Protein AF-A0A7J6SAA2-F1 (afdb_monomer_lite)

Secondary structure (DSSP, 8-state):
--PPPPTT--TT---HHHHHHHHHTT-TTTTTHHHHHHHHHHH-HHHHHHHHHHHHHHHIIIIISB-TTSPBP-TT----HHHHHHHHHHHHHHHHHHHHHHHHHHHHHHTT-------TT----------------------

Foldseek 3Di:
DDDDDDPDDDPPPPDPVNVVVCVVVVHDCSVVLCVLCVCCVVPNDVVSVVVLVVVVVVLCQVQVQADPVRHGDDPPDDHDVNSCVVCVVVVVVNVVSVVSVVVVVCCVVCVPPPPPPVPPPPDDDDDDDDDDDDDDDDDDPDD

Sequence (143 aa):
GRGRRARGEPYWTITENAVSDELEKGGRYAGDVDDWVGDCEDYGLDVCVDKWVDESAQAACAYSYKHVNGSRVHNNDYLPMAYYNGRIEVAKEQLAKAGIRLTWLLNNVTGSLTTTTPDPYGADRVGSSSRAALPDSLVVVDM

Radius of gyration: 24.7 Å; chains: 1; bounding box: 56×52×65 Å

InterPro domains:
  IPR003154 S1/P1 nuclease [PF02265] (17-109)
  IPR008947 Phospholipase C/P1 nuclease domain superfamily [G3DSA:1.10.575.10] (3-116)
  IPR008947 Phospholipase C/P1 nuclease domain superfamily [SSF48537] (34-108)

Organism: Perkinsus olseni (NCBI:txid32597)

Structure (mmCIF, N/CA/C/O backbone):
data_AF-A0A7J6SAA2-F1
#
_entry.id   AF-A0A7J6SAA2-F1
#
loop_
_atom_site.group_PDB
_atom_site.id
_atom_site.type_symbol
_atom_site.label_atom_id
_atom_site.label_alt_id
_atom_site.label_comp_id
_atom_site.label_asym_id
_atom_site.label_entity_id
_atom_site.label_seq_id
_atom_site.pdbx_PDB_ins_code
_atom_site.Cartn_x
_atom_site.Cartn_y
_atom_site.Cartn_z
_atom_site.occupancy
_atom_site.B_iso_or_equiv
_atom_site.auth_seq_id
_atom_site.auth_comp_id
_atom_site.auth_asym_id
_atom_site.auth_atom_id
_atom_site.pdbx_PDB_model_num
ATOM 1 N N . GLY A 1 1 ? -7.225 28.096 -10.813 1.00 34.66 1 GLY A N 1
ATOM 2 C CA . GLY A 1 1 ? -6.440 28.957 -11.724 1.00 34.66 1 GLY A CA 1
ATOM 3 C C . GLY A 1 1 ? -4.983 28.916 -11.309 1.00 34.66 1 GLY A C 1
ATOM 4 O O . GLY A 1 1 ? -4.719 28.980 -10.119 1.00 34.66 1 GLY A O 1
ATOM 5 N N . ARG A 1 2 ? -4.044 28.733 -12.246 1.00 46.19 2 ARG A N 1
ATOM 6 C CA . ARG A 1 2 ? -2.606 28.616 -11.935 1.00 46.19 2 ARG A CA 1
ATOM 7 C C . ARG A 1 2 ? -2.020 29.992 -11.601 1.00 46.19 2 ARG A C 1
ATOM 9 O O . ARG A 1 2 ? -1.919 30.838 -12.488 1.00 46.19 2 ARG A O 1
ATOM 16 N N . GLY A 1 3 ? -1.631 30.200 -10.345 1.00 46.25 3 GLY A N 1
ATOM 17 C CA . GLY A 1 3 ? -0.864 31.370 -9.918 1.00 46.25 3 GLY A CA 1
ATOM 18 C C . GLY A 1 3 ? 0.541 31.347 -10.522 1.00 46.25 3 GLY A C 1
ATOM 19 O O . GLY A 1 3 ? 1.239 30.335 -10.460 1.00 46.25 3 GLY A O 1
ATOM 20 N N . ARG A 1 4 ? 0.945 32.452 -11.154 1.00 55.09 4 ARG A N 1
ATOM 21 C CA . ARG A 1 4 ? 2.301 32.641 -11.683 1.00 55.09 4 ARG A CA 1
ATOM 22 C C . ARG A 1 4 ? 3.266 32.812 -10.505 1.00 55.09 4 ARG A C 1
ATOM 24 O O . ARG A 1 4 ? 3.126 33.771 -9.755 1.00 55.09 4 ARG A O 1
ATOM 31 N N . ARG A 1 5 ? 4.236 31.904 -10.351 1.00 56.81 5 ARG A N 1
ATOM 32 C CA . ARG A 1 5 ? 5.322 32.039 -9.364 1.00 56.81 5 ARG A CA 1
ATOM 33 C C . ARG A 1 5 ? 6.225 33.219 -9.735 1.00 56.81 5 ARG A C 1
ATOM 35 O O . ARG A 1 5 ? 6.602 33.364 -10.901 1.00 56.81 5 ARG A O 1
ATOM 42 N N . ALA A 1 6 ? 6.571 34.048 -8.753 1.00 58.09 6 ALA A N 1
ATOM 43 C CA . ALA A 1 6 ? 7.595 35.074 -8.904 1.00 58.09 6 ALA A CA 1
ATOM 44 C C . ALA A 1 6 ? 8.966 34.414 -9.150 1.00 58.09 6 ALA A C 1
ATOM 46 O O . ALA A 1 6 ? 9.275 33.361 -8.591 1.00 58.09 6 ALA A O 1
ATOM 47 N N . ARG A 1 7 ? 9.789 35.007 -10.025 1.00 49.97 7 ARG A N 1
ATOM 48 C CA . ARG A 1 7 ? 11.155 34.528 -10.287 1.00 49.97 7 ARG A CA 1
ATOM 49 C C . ARG A 1 7 ? 12.005 34.729 -9.030 1.00 49.97 7 ARG A C 1
ATOM 51 O O . ARG A 1 7 ? 12.267 35.873 -8.681 1.00 49.97 7 ARG A O 1
ATOM 58 N N . GLY A 1 8 ? 12.456 33.640 -8.409 1.00 63.03 8 GLY A N 1
ATOM 59 C CA . GLY A 1 8 ? 13.456 33.677 -7.335 1.00 63.03 8 GLY A CA 1
ATOM 60 C C . GLY A 1 8 ? 13.094 32.932 -6.053 1.00 63.03 8 GLY A C 1
ATOM 61 O O . GLY A 1 8 ? 13.960 32.809 -5.194 1.00 63.03 8 GLY A O 1
ATOM 62 N N . GLU A 1 9 ? 11.873 32.408 -5.907 1.00 56.25 9 GLU A N 1
ATOM 63 C CA . GLU A 1 9 ? 11.563 31.605 -4.720 1.00 56.25 9 GLU A CA 1
ATOM 64 C C . GLU A 1 9 ? 12.191 30.205 -4.804 1.00 56.25 9 GLU A C 1
ATOM 66 O O . GLU A 1 9 ? 12.079 29.544 -5.848 1.00 56.25 9 GLU A O 1
ATOM 71 N N . PRO A 1 10 ? 12.863 29.739 -3.734 1.00 58.84 10 PRO A N 1
ATOM 72 C CA . PRO A 1 10 ? 13.404 28.393 -3.699 1.00 58.84 10 PRO A CA 1
ATOM 73 C C . PRO A 1 10 ? 12.286 27.357 -3.819 1.00 58.84 10 PRO A C 1
ATOM 75 O O . PRO A 1 10 ? 11.234 27.501 -3.209 1.00 58.84 10 PRO A O 1
ATOM 78 N N . TYR A 1 11 ? 12.509 26.266 -4.553 1.00 61.12 11 TYR A N 1
ATOM 79 C CA . TYR A 1 11 ? 11.479 25.233 -4.759 1.00 61.12 11 TYR A CA 1
ATOM 80 C C . TYR A 1 11 ? 11.081 24.470 -3.476 1.00 61.12 11 TYR A C 1
ATOM 82 O O . TYR A 1 11 ? 10.202 23.613 -3.531 1.00 61.12 11 TYR A O 1
ATOM 90 N N . TRP A 1 12 ? 11.735 24.762 -2.347 1.00 60.28 12 TRP A N 1
ATOM 91 C CA . TRP A 1 12 ? 11.569 24.125 -1.040 1.00 60.28 12 TRP A CA 1
ATOM 92 C C . TRP A 1 12 ? 10.856 25.001 0.003 1.00 60.28 12 TRP A C 1
ATOM 94 O O . TRP A 1 12 ? 10.824 24.633 1.176 1.00 60.28 12 TRP A O 1
ATOM 104 N N . THR A 1 13 ? 10.291 26.154 -0.368 1.00 55.44 13 THR A N 1
ATOM 105 C CA . THR A 1 13 ? 9.473 26.950 0.559 1.00 55.44 13 THR A CA 1
ATOM 106 C C . THR A 1 13 ? 8.099 26.306 0.744 1.00 55.44 13 THR A C 1
ATOM 108 O O . THR A 1 13 ? 7.121 26.638 0.080 1.00 55.44 13 THR A O 1
ATOM 111 N N . ILE A 1 14 ? 8.030 25.351 1.669 1.00 67.06 14 ILE A N 1
ATOM 112 C CA . ILE A 1 14 ? 6.768 24.907 2.254 1.00 67.06 14 ILE A CA 1
ATOM 113 C C . ILE A 1 14 ? 6.317 26.020 3.209 1.00 67.06 14 ILE A C 1
ATOM 115 O O . ILE A 1 14 ? 6.989 26.295 4.201 1.00 67.06 14 ILE A O 1
ATOM 119 N N . THR A 1 15 ? 5.226 26.713 2.882 1.00 76.19 15 THR A N 1
ATOM 120 C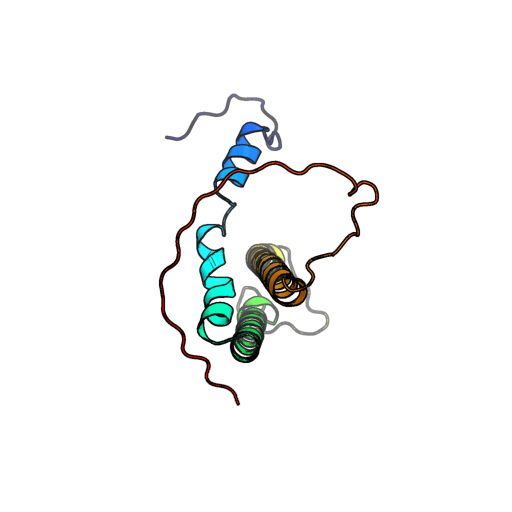 CA . THR A 1 15 ? 4.655 27.737 3.767 1.00 76.19 15 THR A CA 1
ATOM 121 C C . THR A 1 15 ? 3.792 27.080 4.838 1.00 76.19 15 THR A C 1
ATOM 123 O O . THR A 1 15 ? 3.181 26.043 4.588 1.00 76.19 15 THR A O 1
ATOM 126 N N . GLU A 1 16 ? 3.703 27.696 6.017 1.00 77.00 16 GLU A N 1
ATOM 127 C CA . GLU A 1 16 ? 2.808 27.247 7.095 1.00 77.00 16 GLU A CA 1
ATOM 128 C C . GLU A 1 16 ? 1.375 27.067 6.585 1.00 77.00 16 GLU A C 1
ATOM 130 O O . GLU A 1 16 ? 0.777 26.018 6.790 1.00 77.00 16 GLU A O 1
ATOM 135 N N . ASN A 1 17 ? 0.881 28.029 5.801 1.00 75.94 17 ASN A N 1
ATOM 136 C CA . ASN A 1 17 ? -0.442 27.949 5.188 1.00 75.94 17 ASN A CA 1
ATOM 137 C C . ASN A 1 17 ? -0.579 26.750 4.245 1.00 75.94 17 ASN A C 1
ATOM 139 O O . ASN A 1 17 ? -1.635 26.144 4.221 1.00 75.94 17 ASN A O 1
ATOM 143 N N . ALA A 1 18 ? 0.459 26.384 3.482 1.00 71.62 18 ALA A N 1
ATOM 144 C CA . ALA A 1 18 ? 0.403 25.213 2.605 1.00 71.62 18 ALA A CA 1
ATOM 145 C C . ALA A 1 18 ? 0.364 23.898 3.399 1.00 71.62 18 ALA A C 1
ATOM 147 O O . ALA A 1 18 ? -0.334 22.975 2.994 1.00 71.62 18 ALA A O 1
ATOM 148 N N . VAL A 1 19 ? 1.072 23.825 4.531 1.00 71.31 19 VAL A N 1
ATOM 149 C CA . VAL A 1 19 ? 0.987 22.676 5.448 1.00 71.31 19 VAL A CA 1
ATOM 150 C C . VAL A 1 19 ? -0.387 22.625 6.099 1.00 71.31 19 VAL A C 1
ATOM 152 O O . VAL A 1 19 ? -1.009 21.570 6.098 1.00 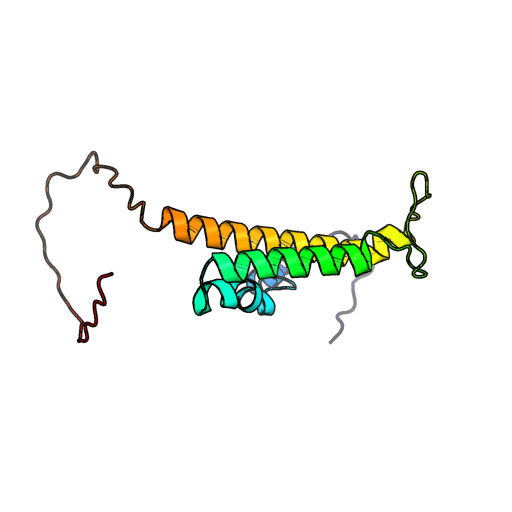71.31 19 VAL A O 1
ATOM 155 N N . SER A 1 20 ? -0.882 23.754 6.608 1.00 74.25 20 SER A N 1
ATOM 156 C CA . SER A 1 20 ? -2.197 23.842 7.246 1.00 74.25 20 SER A CA 1
ATOM 157 C C . SER A 1 20 ? -3.306 23.446 6.270 1.00 74.25 20 SER A C 1
ATOM 159 O O . SER A 1 20 ? -4.122 22.595 6.595 1.00 74.25 20 SER A O 1
ATOM 161 N N . ASP A 1 21 ? -3.265 23.943 5.032 1.00 78.25 21 ASP A N 1
ATOM 162 C CA . ASP A 1 21 ? -4.213 23.589 3.971 1.00 78.25 21 ASP A CA 1
ATOM 163 C C . ASP A 1 21 ? -4.187 22.102 3.587 1.00 78.25 21 ASP A C 1
ATOM 165 O O . ASP A 1 21 ? -5.196 21.586 3.100 1.00 78.25 21 ASP A O 1
ATOM 169 N N . GLU A 1 22 ? -3.035 21.432 3.688 1.00 67.75 22 GLU A N 1
ATOM 170 C CA . GLU A 1 22 ? -2.919 19.992 3.428 1.00 67.75 22 GLU A CA 1
ATOM 171 C C . GLU A 1 22 ? -3.384 19.164 4.627 1.00 67.75 22 GLU A C 1
ATOM 173 O O . GLU A 1 22 ? -4.073 18.160 4.436 1.00 67.75 22 GLU A O 1
ATOM 178 N N . LEU A 1 23 ? -3.058 19.601 5.846 1.00 71.25 23 LEU A N 1
ATOM 179 C CA . LEU A 1 23 ? -3.507 18.974 7.087 1.00 71.25 23 LEU A CA 1
ATOM 180 C C . LEU A 1 23 ? -5.026 19.085 7.257 1.00 71.25 23 LEU A C 1
ATOM 182 O O . LEU A 1 23 ? -5.664 18.095 7.600 1.00 71.25 23 LEU A O 1
ATOM 186 N N . GLU A 1 24 ? -5.620 20.241 6.951 1.00 73.44 24 GLU A N 1
ATOM 187 C CA . GLU A 1 24 ? -7.075 20.458 6.986 1.00 73.44 24 GLU A CA 1
ATOM 188 C C . GLU A 1 24 ? -7.820 19.577 5.982 1.00 73.44 24 GLU A C 1
ATOM 190 O O . GLU A 1 24 ? -8.940 19.143 6.237 1.00 73.44 24 GLU A O 1
ATOM 195 N N . LYS A 1 25 ? -7.187 19.270 4.846 1.00 72.38 25 LYS A N 1
ATOM 196 C CA . LYS A 1 25 ? -7.729 18.330 3.857 1.00 72.38 25 LYS A CA 1
ATOM 197 C C . LYS A 1 25 ? -7.477 16.867 4.231 1.00 72.38 25 LYS A C 1
ATOM 199 O O . LYS A 1 25 ? -7.949 16.001 3.510 1.00 72.38 25 LYS A O 1
ATOM 204 N N . GLY A 1 26 ? -6.729 16.591 5.305 1.00 69.81 26 GLY A N 1
ATOM 205 C CA . GLY A 1 26 ? -6.348 15.246 5.751 1.00 69.81 26 GLY A CA 1
ATOM 206 C C . GLY A 1 26 ? -5.301 14.553 4.865 1.00 69.81 26 GLY A C 1
ATOM 207 O O . GLY A 1 26 ? -5.057 13.355 5.000 1.00 69.81 26 GLY A O 1
ATOM 208 N N . GLY A 1 27 ? -4.665 15.286 3.948 1.00 78.56 27 GLY A N 1
ATOM 209 C CA . GLY A 1 27 ? -3.720 14.736 2.977 1.00 78.56 27 GLY A CA 1
ATOM 210 C C . GLY A 1 27 ? -4.371 13.939 1.836 1.00 78.56 27 GLY A C 1
ATOM 211 O O . GLY A 1 27 ? -5.578 13.968 1.618 1.00 78.56 27 GLY A O 1
ATOM 212 N N . ARG A 1 28 ? -3.543 13.231 1.052 1.00 84.56 28 ARG A N 1
ATOM 213 C CA . ARG A 1 28 ? -3.976 12.522 -0.171 1.00 84.56 28 ARG A CA 1
ATOM 214 C C . ARG A 1 28 ? -5.040 11.446 0.078 1.00 84.56 28 ARG A C 1
ATOM 216 O O . ARG A 1 28 ? -5.849 11.219 -0.811 1.00 84.56 28 ARG A O 1
ATOM 223 N N . TYR A 1 29 ? -4.996 10.792 1.234 1.00 89.06 29 TYR A N 1
ATOM 224 C CA . TYR A 1 29 ? -5.805 9.607 1.533 1.00 89.06 29 TYR A CA 1
ATOM 225 C C . TYR A 1 29 ? -6.986 9.897 2.457 1.00 89.06 29 TYR A C 1
ATOM 227 O O . TYR A 1 29 ? -7.620 8.968 2.937 1.00 89.06 29 TYR A O 1
ATOM 235 N N . ALA A 1 30 ? -7.285 11.169 2.736 1.00 86.44 30 ALA A N 1
ATOM 236 C CA . ALA A 1 30 ? -8.324 11.543 3.693 1.00 86.44 30 ALA A CA 1
ATOM 237 C C . ALA A 1 30 ? -9.694 10.925 3.383 1.00 86.44 30 ALA A C 1
ATOM 239 O O . ALA A 1 30 ? -10.414 10.555 4.299 1.00 86.44 30 ALA A O 1
ATOM 240 N N . GLY A 1 31 ? -10.033 10.797 2.096 1.00 89.69 31 GLY A N 1
ATOM 241 C CA . GLY A 1 31 ? -11.288 10.188 1.651 1.00 89.69 31 GLY A CA 1
ATOM 242 C C . GLY A 1 31 ? -11.302 8.658 1.665 1.00 89.69 31 GLY A C 1
ATOM 243 O O . GLY A 1 31 ? -12.365 8.088 1.472 1.00 89.69 31 GLY A O 1
ATOM 244 N N . ASP A 1 32 ? -10.155 8.011 1.886 1.00 92.25 32 ASP A N 1
ATOM 245 C CA . ASP A 1 32 ? -10.020 6.549 1.858 1.00 92.25 32 ASP A CA 1
ATOM 246 C C . ASP A 1 32 ? -9.930 5.944 3.273 1.00 92.25 32 ASP A C 1
ATOM 248 O O . ASP A 1 32 ? -9.945 4.725 3.425 1.00 92.25 32 ASP A O 1
ATOM 252 N N . VAL A 1 33 ? -9.787 6.779 4.314 1.00 90.12 33 VAL A N 1
ATOM 253 C CA . VAL A 1 33 ? -9.537 6.333 5.698 1.00 90.12 33 VAL A CA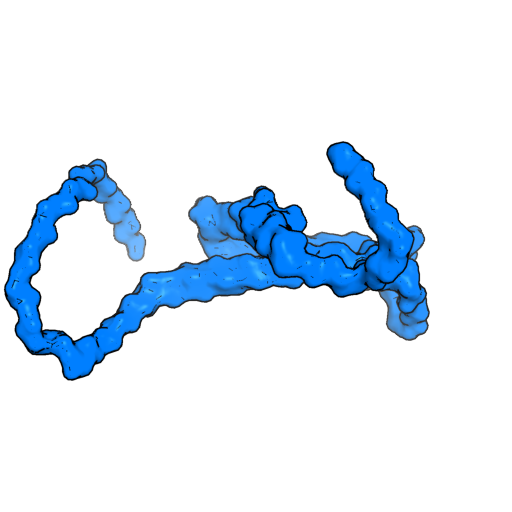 1
ATOM 254 C C . VAL A 1 33 ? -10.657 5.433 6.209 1.00 90.12 33 VAL A C 1
ATOM 256 O O . VAL A 1 33 ? -10.357 4.371 6.754 1.00 90.12 33 VAL A O 1
ATOM 259 N N . ASP A 1 34 ? -11.913 5.832 6.004 1.00 91.69 34 ASP A N 1
ATOM 260 C CA . ASP A 1 34 ? -13.079 5.077 6.473 1.00 91.69 34 ASP A CA 1
ATOM 261 C C . ASP A 1 34 ? -13.138 3.699 5.791 1.00 91.69 34 ASP A C 1
ATOM 263 O O . ASP A 1 34 ? -13.273 2.677 6.458 1.00 91.69 34 ASP A O 1
ATOM 267 N N . ASP A 1 35 ? -12.880 3.633 4.481 1.00 92.56 35 ASP A N 1
ATOM 268 C CA . ASP A 1 35 ? -12.840 2.372 3.728 1.00 92.56 35 ASP A CA 1
ATOM 269 C C . ASP A 1 35 ? -11.710 1.432 4.193 1.00 92.56 35 ASP A C 1
ATOM 271 O O . ASP A 1 35 ? -11.815 0.209 4.080 1.00 92.56 35 ASP A O 1
ATOM 275 N N . TRP A 1 36 ? -10.601 1.966 4.718 1.00 93.50 36 TRP A N 1
ATOM 276 C CA . TRP A 1 36 ? -9.469 1.145 5.171 1.00 93.50 36 TRP A CA 1
ATOM 277 C C . TRP A 1 36 ? -9.742 0.367 6.459 1.00 93.50 36 TRP A C 1
ATOM 279 O O . TRP A 1 36 ? -8.996 -0.583 6.746 1.00 93.50 36 TRP A O 1
ATOM 289 N N . VAL A 1 37 ? -10.759 0.779 7.220 1.00 92.88 37 VAL A N 1
ATOM 290 C CA . VAL A 1 37 ? -11.162 0.178 8.499 1.00 92.88 37 VAL A CA 1
ATOM 291 C C . VAL A 1 37 ? -12.625 -0.268 8.533 1.00 92.88 37 VAL A C 1
ATOM 293 O O . VAL A 1 37 ? -12.970 -1.024 9.434 1.00 92.88 37 VAL A O 1
ATOM 296 N N . GLY A 1 38 ? -13.454 0.109 7.553 1.00 90.75 38 GLY A N 1
ATOM 297 C CA . GLY A 1 38 ? -14.893 -0.178 7.531 1.00 90.75 38 GLY A CA 1
ATOM 298 C C . GLY A 1 38 ? -15.230 -1.661 7.687 1.00 90.75 38 GLY A C 1
ATOM 299 O O . GLY A 1 38 ? -16.071 -2.020 8.501 1.00 90.75 38 GLY A O 1
ATOM 300 N N . ASP A 1 39 ? -14.485 -2.557 7.031 1.00 87.25 39 ASP A N 1
ATOM 301 C CA . ASP A 1 39 ? -14.677 -4.003 7.211 1.00 87.25 39 ASP A CA 1
ATOM 302 C C . ASP A 1 39 ? -14.450 -4.469 8.660 1.00 87.25 39 ASP A C 1
ATOM 304 O O . ASP A 1 39 ? -15.074 -5.435 9.093 1.00 87.25 39 ASP A O 1
ATOM 308 N N . CYS A 1 40 ? -13.568 -3.810 9.421 1.00 88.50 40 CYS A N 1
ATOM 309 C CA . CYS A 1 40 ? -13.383 -4.137 10.835 1.00 88.50 40 CYS A CA 1
ATOM 310 C C . CYS A 1 40 ? -14.593 -3.729 11.682 1.00 88.50 40 CYS A C 1
ATOM 312 O O . CYS A 1 40 ? -14.870 -4.368 12.695 1.00 88.50 40 CYS A O 1
ATOM 314 N N . GLU A 1 41 ? -15.288 -2.664 11.285 1.00 87.06 41 GLU A N 1
ATOM 315 C CA . GLU A 1 41 ? -16.484 -2.158 11.961 1.00 87.06 41 GLU A CA 1
ATOM 316 C C . GLU A 1 41 ? -17.713 -3.006 11.613 1.00 87.06 41 GLU A C 1
ATOM 318 O O . GLU A 1 41 ? -18.519 -3.307 12.493 1.00 87.06 41 GLU A O 1
ATOM 323 N N . ASP A 1 42 ? -17.803 -3.461 10.362 1.00 90.94 42 ASP A N 1
ATOM 324 C CA . ASP A 1 42 ? -18.929 -4.246 9.853 1.00 90.94 42 ASP A CA 1
ATOM 325 C C . ASP A 1 42 ? -18.836 -5.743 10.196 1.00 90.94 42 ASP A C 1
ATOM 327 O O . ASP A 1 42 ? -19.854 -6.382 10.477 1.00 90.94 42 ASP A O 1
ATOM 331 N N . TYR A 1 43 ? -17.629 -6.322 10.158 1.00 89.75 43 TYR A N 1
ATOM 332 C CA . TYR A 1 43 ? -17.430 -7.778 10.214 1.00 89.75 43 TYR A CA 1
ATOM 333 C C . TYR A 1 43 ? -16.520 -8.253 11.351 1.00 89.75 43 TYR A C 1
ATOM 335 O O . TYR A 1 43 ? -16.425 -9.458 11.577 1.00 89.75 43 TYR A O 1
ATOM 343 N N . GLY A 1 44 ? -15.885 -7.339 12.087 1.00 87.06 44 GLY A N 1
ATOM 344 C CA . GLY A 1 44 ? -14.981 -7.670 13.185 1.00 87.06 44 GLY A CA 1
ATOM 345 C C . GLY A 1 44 ? -13.510 -7.824 12.779 1.00 87.06 44 GLY A C 1
ATOM 346 O O . GLY A 1 44 ? -13.123 -7.751 11.610 1.00 87.06 44 GLY A O 1
ATOM 347 N N . LEU A 1 45 ? -12.658 -7.991 13.797 1.00 89.25 45 LEU A N 1
ATOM 348 C CA . LEU A 1 45 ? -11.199 -7.923 13.662 1.00 89.25 45 LEU A CA 1
ATOM 349 C C . LEU A 1 45 ? -10.602 -9.091 12.863 1.00 89.25 45 LEU A C 1
ATOM 351 O O . LEU A 1 45 ? -9.640 -8.895 12.127 1.00 89.25 45 LEU A O 1
ATOM 355 N N . ASP A 1 46 ? -11.132 -10.299 13.026 1.00 88.56 46 ASP A N 1
ATOM 356 C CA . ASP A 1 46 ? -10.648 -11.502 12.345 1.00 88.56 46 ASP A CA 1
ATOM 357 C C . ASP A 1 46 ? -10.799 -11.377 10.826 1.00 88.56 46 ASP A C 1
ATOM 359 O O . ASP A 1 46 ? -9.819 -11.524 10.094 1.00 88.56 46 ASP A O 1
ATOM 363 N N . VAL A 1 47 ? -11.989 -10.985 10.364 1.00 89.25 47 VAL A N 1
ATOM 364 C CA . VAL A 1 47 ? -12.274 -10.787 8.937 1.00 89.25 47 VAL A CA 1
ATOM 365 C C . VAL A 1 47 ? -11.410 -9.672 8.351 1.00 89.25 47 VAL A C 1
ATOM 367 O O . VAL A 1 47 ? -10.869 -9.802 7.249 1.00 89.25 47 VAL A O 1
ATOM 370 N N . CYS A 1 48 ? -11.244 -8.566 9.078 1.00 90.69 48 CYS A N 1
ATOM 371 C CA . CYS A 1 48 ? -10.522 -7.432 8.525 1.00 90.69 48 CYS A CA 1
ATOM 372 C C . CYS A 1 48 ? -8.998 -7.626 8.498 1.00 90.69 48 CYS A C 1
ATOM 374 O O . CYS A 1 48 ? -8.349 -7.167 7.556 1.00 90.69 48 CYS A O 1
ATOM 376 N N . VAL A 1 49 ? -8.412 -8.355 9.457 1.00 92.50 49 VAL A N 1
ATOM 377 C CA . VAL A 1 49 ? -6.981 -8.704 9.422 1.00 92.50 49 VAL A CA 1
ATOM 378 C C . VAL A 1 49 ? -6.671 -9.606 8.230 1.00 92.50 49 VAL A C 1
ATOM 380 O O . VAL A 1 49 ? -5.682 -9.354 7.537 1.00 92.50 49 VAL A O 1
ATOM 383 N N . ASP A 1 50 ? -7.525 -10.591 7.941 1.00 94.06 50 ASP A N 1
ATOM 384 C CA . ASP A 1 50 ? -7.372 -11.444 6.757 1.00 94.06 50 ASP A CA 1
ATOM 385 C C . ASP A 1 50 ? -7.373 -10.600 5.472 1.00 94.06 50 ASP A C 1
ATOM 387 O O . ASP A 1 50 ? -6.473 -10.723 4.635 1.00 94.06 50 ASP A O 1
ATOM 391 N N . LYS A 1 51 ? -8.290 -9.629 5.365 1.00 93.44 51 LYS A N 1
ATOM 392 C CA . LYS A 1 51 ? -8.315 -8.681 4.240 1.00 93.44 51 LYS A CA 1
ATOM 393 C C . LYS A 1 51 ? -7.050 -7.824 4.156 1.00 93.44 51 LYS A C 1
ATOM 395 O O . LYS A 1 51 ? -6.510 -7.628 3.067 1.00 93.44 51 LYS A O 1
ATOM 400 N N . TRP A 1 52 ? -6.536 -7.315 5.276 1.00 94.50 52 TRP A N 1
ATOM 401 C CA . TRP A 1 52 ? -5.304 -6.517 5.278 1.00 94.50 52 TRP A CA 1
ATOM 402 C C . TRP A 1 52 ? -4.091 -7.319 4.800 1.00 94.50 52 TRP A C 1
ATOM 404 O O . TRP A 1 52 ? -3.225 -6.776 4.100 1.00 94.50 52 TRP A O 1
ATOM 414 N N . VAL A 1 53 ? -4.024 -8.600 5.172 1.00 95.44 53 VAL A N 1
ATOM 415 C CA . VAL A 1 53 ? -2.986 -9.528 4.711 1.00 95.44 53 VAL A CA 1
ATOM 416 C C . VAL A 1 53 ? -3.116 -9.758 3.209 1.00 95.44 53 VAL A C 1
ATOM 418 O O . VAL A 1 53 ? -2.119 -9.619 2.494 1.00 95.44 53 VAL A O 1
ATOM 421 N N . ASP A 1 54 ? -4.325 -10.022 2.717 1.00 96.31 54 ASP A N 1
ATOM 422 C CA . ASP A 1 54 ? -4.586 -10.234 1.293 1.00 96.31 54 ASP A CA 1
ATOM 423 C C . ASP A 1 54 ? -4.222 -9.006 0.450 1.00 96.31 54 ASP A C 1
ATOM 425 O O . ASP A 1 54 ? -3.522 -9.125 -0.559 1.00 96.31 54 ASP A O 1
ATOM 429 N N . GLU A 1 55 ? -4.614 -7.808 0.882 1.00 95.75 55 GLU A N 1
ATOM 430 C CA . GLU A 1 55 ? -4.240 -6.554 0.221 1.00 95.75 55 GLU A CA 1
ATOM 431 C C . GLU A 1 55 ? -2.718 -6.358 0.171 1.00 95.75 55 GLU A C 1
ATOM 433 O O . GLU A 1 55 ? -2.159 -5.977 -0.864 1.00 95.75 55 GLU A O 1
ATOM 438 N N . SER A 1 56 ? -2.027 -6.648 1.277 1.00 95.56 56 SER A N 1
ATOM 439 C CA . SER A 1 56 ? -0.569 -6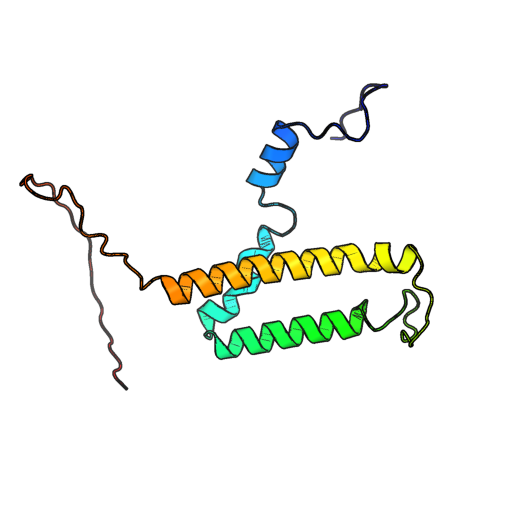.525 1.373 1.00 95.56 56 SER A CA 1
ATOM 440 C C . SER A 1 56 ? 0.140 -7.531 0.462 1.00 95.56 56 SER A C 1
ATOM 442 O O . SER A 1 56 ? 1.105 -7.186 -0.230 1.00 95.56 56 SER A O 1
ATOM 444 N N . ALA A 1 57 ? -0.356 -8.770 0.409 1.00 97.06 57 ALA A N 1
ATOM 445 C CA . ALA A 1 57 ? 0.159 -9.816 -0.467 1.00 97.06 57 ALA A CA 1
ATOM 446 C C . ALA A 1 57 ? -0.041 -9.454 -1.946 1.00 97.06 57 ALA A C 1
ATOM 448 O O . ALA A 1 57 ? 0.893 -9.563 -2.748 1.00 97.06 57 ALA A O 1
ATOM 449 N N . GLN A 1 58 ? -1.221 -8.944 -2.308 1.00 97.12 58 GLN A N 1
ATOM 450 C CA . GLN A 1 58 ? -1.509 -8.467 -3.661 1.00 97.12 58 GLN A CA 1
ATOM 451 C C . GLN A 1 58 ? -0.582 -7.314 -4.061 1.00 97.12 58 GLN A C 1
ATOM 453 O O . GLN A 1 58 ? 0.000 -7.345 -5.151 1.00 97.12 58 GLN A O 1
ATOM 458 N N . ALA A 1 59 ? -0.365 -6.339 -3.172 1.00 95.81 59 ALA A N 1
ATOM 459 C CA . ALA A 1 59 ? 0.572 -5.244 -3.410 1.00 95.81 59 ALA A CA 1
ATOM 460 C C . ALA A 1 59 ? 2.008 -5.758 -3.618 1.00 95.81 59 ALA A C 1
ATOM 462 O O . ALA A 1 59 ? 2.694 -5.332 -4.552 1.00 95.81 59 ALA A O 1
ATOM 463 N N . ALA A 1 60 ? 2.456 -6.729 -2.819 1.00 95.12 60 ALA A N 1
ATOM 464 C CA . ALA A 1 60 ? 3.772 -7.339 -2.986 1.00 95.12 60 ALA A CA 1
ATOM 465 C C . ALA A 1 60 ? 3.919 -8.043 -4.349 1.00 95.12 60 ALA A C 1
ATOM 467 O O . ALA A 1 60 ? 4.915 -7.850 -5.054 1.00 95.12 60 ALA A O 1
ATOM 468 N N . CYS A 1 61 ? 2.909 -8.809 -4.766 1.00 95.38 61 CYS A N 1
ATOM 469 C CA . CYS A 1 61 ? 2.884 -9.478 -6.068 1.00 95.38 61 CYS A CA 1
ATOM 470 C C . CYS A 1 61 ? 2.841 -8.503 -7.253 1.00 95.38 61 CYS A C 1
ATOM 472 O O . CYS A 1 61 ? 3.417 -8.791 -8.310 1.00 95.38 61 CYS A O 1
ATOM 474 N N . ALA A 1 62 ? 2.158 -7.370 -7.099 1.00 94.94 62 ALA A N 1
ATOM 475 C CA . ALA A 1 62 ? 2.049 -6.352 -8.134 1.00 94.94 62 ALA A CA 1
ATOM 476 C C . ALA A 1 62 ? 3.336 -5.524 -8.274 1.00 94.94 62 ALA A C 1
ATOM 478 O O . ALA A 1 62 ? 3.774 -5.269 -9.398 1.00 94.94 62 ALA A O 1
ATOM 479 N N . TYR A 1 63 ? 3.961 -5.147 -7.155 1.00 95.56 63 TYR A N 1
ATOM 480 C CA . TYR A 1 63 ? 4.978 -4.093 -7.142 1.00 95.56 63 TYR A CA 1
ATOM 481 C C . TYR A 1 63 ? 6.356 -4.536 -6.648 1.00 95.56 63 TYR A C 1
ATOM 483 O O . TYR A 1 63 ? 7.357 -4.079 -7.204 1.00 95.56 63 TYR A O 1
ATOM 491 N N . SER A 1 64 ? 6.423 -5.409 -5.640 1.00 94.62 64 SER A N 1
ATOM 492 C CA . SER A 1 64 ? 7.674 -5.754 -4.944 1.00 94.62 64 SER A CA 1
ATOM 493 C C . SER A 1 64 ? 8.454 -6.874 -5.627 1.00 94.62 64 SER A C 1
ATOM 495 O O . SER A 1 64 ? 9.679 -6.846 -5.674 1.00 94.62 64 SER A O 1
ATOM 497 N N . TYR A 1 65 ? 7.761 -7.870 -6.180 1.00 95.38 65 TYR A N 1
ATOM 498 C CA . TYR A 1 65 ? 8.411 -9.022 -6.821 1.00 95.38 65 TYR A CA 1
ATOM 499 C C . TYR A 1 65 ? 8.616 -8.856 -8.328 1.00 95.38 65 TYR A C 1
ATOM 501 O O . TYR A 1 65 ? 8.995 -9.815 -9.006 1.00 95.38 65 TYR A O 1
ATOM 509 N N . LYS A 1 66 ? 8.362 -7.657 -8.864 1.00 95.88 66 LYS A N 1
ATOM 510 C CA . LYS A 1 66 ? 8.428 -7.369 -10.298 1.00 95.88 66 LYS A CA 1
ATOM 511 C C . LYS A 1 66 ? 9.160 -6.065 -10.587 1.00 95.88 66 LYS A C 1
ATOM 513 O O . LYS A 1 66 ? 8.865 -5.019 -10.007 1.00 95.88 66 LYS A O 1
ATOM 518 N N . HIS A 1 67 ? 10.045 -6.113 -11.573 1.00 95.12 67 HIS A N 1
ATOM 519 C CA . HIS A 1 67 ? 10.624 -4.950 -12.233 1.00 95.12 67 HIS A CA 1
ATOM 520 C C . HIS A 1 67 ? 9.544 -4.087 -12.897 1.00 95.12 67 HIS A C 1
ATOM 522 O O . HIS A 1 67 ? 8.398 -4.502 -13.074 1.00 95.12 67 HIS A O 1
ATOM 528 N N . VAL A 1 68 ? 9.902 -2.863 -13.296 1.00 92.56 68 VAL A N 1
ATOM 529 C CA . VAL A 1 68 ? 8.970 -1.920 -13.953 1.00 92.56 68 VAL A CA 1
ATOM 530 C C . VAL A 1 68 ? 8.394 -2.496 -15.253 1.00 92.56 68 VAL A C 1
ATOM 532 O O . VAL A 1 68 ? 7.237 -2.252 -15.571 1.00 92.56 68 VAL A O 1
ATOM 535 N N . ASN A 1 69 ? 9.175 -3.308 -15.966 1.00 91.62 69 ASN A N 1
ATOM 536 C CA . ASN A 1 69 ? 8.770 -4.004 -17.191 1.00 91.62 69 ASN A CA 1
ATOM 537 C C . ASN A 1 69 ? 7.946 -5.289 -16.937 1.00 91.62 69 ASN A C 1
ATOM 539 O O . ASN A 1 69 ? 7.623 -5.997 -17.886 1.00 91.62 69 ASN A O 1
ATOM 543 N N . GLY A 1 70 ? 7.648 -5.622 -15.677 1.00 93.12 70 GLY A N 1
ATOM 544 C CA . GLY A 1 70 ? 6.881 -6.805 -15.291 1.00 93.12 70 GLY A CA 1
ATOM 545 C C . GLY A 1 70 ? 7.689 -8.097 -15.132 1.00 93.12 70 GLY A C 1
ATOM 546 O O . GLY A 1 70 ? 7.115 -9.089 -14.677 1.00 93.12 70 GLY A O 1
ATOM 547 N N . SER A 1 71 ? 8.992 -8.119 -15.445 1.00 94.69 71 SER A N 1
ATOM 548 C CA . SER A 1 71 ? 9.828 -9.298 -15.184 1.00 94.69 71 SER A CA 1
ATOM 549 C C . SER A 1 71 ? 10.028 -9.500 -13.684 1.00 94.69 71 SER A C 1
ATOM 551 O O . SER A 1 71 ? 10.010 -8.546 -12.908 1.00 94.69 71 SER A O 1
ATOM 553 N N . ARG A 1 72 ? 10.213 -10.747 -13.247 1.00 96.31 72 ARG A N 1
ATOM 554 C CA . ARG A 1 72 ? 10.393 -11.058 -11.825 1.00 96.31 72 ARG A CA 1
ATOM 555 C C . ARG A 1 72 ? 11.729 -10.513 -11.314 1.00 96.31 72 ARG A C 1
ATOM 557 O O . ARG A 1 72 ? 12.717 -10.553 -12.040 1.00 96.31 72 ARG A O 1
ATOM 564 N N . VAL A 1 73 ? 11.738 -10.012 -10.081 1.00 96.19 73 VAL A N 1
ATOM 565 C CA . VAL A 1 73 ? 12.970 -9.635 -9.374 1.00 96.19 73 VAL A CA 1
ATOM 566 C C . VAL A 1 73 ? 13.637 -10.893 -8.817 1.00 96.19 73 VAL A C 1
ATOM 568 O O . VAL A 1 73 ? 12.977 -11.734 -8.199 1.00 96.19 73 VAL A O 1
ATOM 571 N N . HIS A 1 74 ? 14.944 -11.009 -9.019 1.00 96.25 74 HIS A N 1
ATOM 572 C CA . HIS A 1 74 ? 15.795 -12.085 -8.532 1.00 96.25 74 HIS A CA 1
ATOM 573 C C . HIS A 1 74 ? 16.876 -11.564 -7.579 1.00 96.25 74 HIS A C 1
ATOM 575 O O . HIS A 1 74 ? 17.129 -10.366 -7.458 1.00 96.25 74 HIS A O 1
ATOM 581 N N . ASN A 1 75 ? 17.511 -12.490 -6.860 1.00 96.19 75 ASN A N 1
ATOM 582 C CA . ASN A 1 75 ? 18.625 -12.148 -5.987 1.00 96.19 75 ASN A CA 1
ATOM 583 C C . ASN A 1 75 ? 19.783 -11.544 -6.802 1.00 96.19 75 ASN A C 1
ATOM 585 O O . ASN A 1 75 ? 20.122 -12.071 -7.859 1.00 96.19 75 ASN A O 1
ATOM 589 N N . ASN A 1 76 ? 20.414 -10.496 -6.269 1.00 96.19 76 ASN A N 1
ATOM 590 C CA . ASN A 1 76 ? 21.450 -9.684 -6.924 1.00 96.19 76 ASN A CA 1
ATOM 591 C C . ASN A 1 76 ? 20.990 -8.852 -8.136 1.00 96.19 76 ASN A C 1
ATOM 593 O O . ASN A 1 76 ? 21.838 -8.286 -8.829 1.00 96.19 76 ASN A O 1
ATOM 597 N N . ASP A 1 77 ? 19.684 -8.723 -8.383 1.00 96.25 77 ASP A N 1
ATOM 598 C CA . ASP A 1 77 ? 19.197 -7.782 -9.389 1.00 96.25 77 ASP A CA 1
ATOM 599 C C . ASP A 1 77 ? 19.517 -6.336 -8.988 1.00 96.25 77 ASP A C 1
ATOM 601 O O . ASP A 1 77 ? 19.296 -5.905 -7.854 1.00 96.25 77 ASP A O 1
ATOM 605 N N . TYR A 1 78 ? 19.990 -5.551 -9.954 1.00 95.44 78 TYR A N 1
ATOM 606 C CA . TYR A 1 78 ? 20.117 -4.109 -9.792 1.00 95.44 78 TYR A CA 1
ATOM 607 C C . TYR A 1 78 ? 18.738 -3.446 -9.890 1.00 95.44 78 TYR A C 1
ATOM 609 O O . TYR A 1 78 ? 18.048 -3.584 -10.901 1.00 95.44 78 TYR A O 1
ATOM 617 N N . LEU A 1 79 ? 18.350 -2.693 -8.857 1.00 96.12 79 LEU A N 1
ATOM 618 C CA . LEU A 1 79 ? 17.093 -1.943 -8.815 1.00 96.12 79 LEU A CA 1
ATOM 619 C C . LEU A 1 79 ? 17.357 -0.461 -9.138 1.00 96.12 79 LEU A C 1
ATOM 621 O O . LEU A 1 79 ? 17.839 0.278 -8.276 1.00 96.12 79 LEU A O 1
ATOM 625 N N . PRO A 1 80 ? 17.073 0.002 -10.370 1.00 94.75 80 PRO A N 1
ATOM 626 C CA . PRO A 1 80 ? 17.356 1.377 -10.772 1.00 94.75 80 PRO A CA 1
ATOM 627 C C . PRO A 1 80 ? 16.399 2.375 -10.110 1.00 94.75 80 PRO A C 1
ATOM 629 O O . PRO A 1 80 ? 15.326 2.017 -9.631 1.00 94.75 80 PRO A O 1
ATOM 632 N N . MET A 1 81 ? 16.710 3.671 -10.210 1.00 96.12 81 MET A N 1
ATOM 633 C CA . MET A 1 81 ? 15.824 4.753 -9.746 1.00 96.12 81 MET A CA 1
ATOM 634 C C . MET A 1 81 ? 14.399 4.665 -10.331 1.00 96.12 81 MET A C 1
ATOM 636 O O . MET A 1 81 ? 13.430 5.035 -9.675 1.00 96.12 81 MET A O 1
ATOM 640 N N . ALA A 1 82 ? 14.240 4.123 -11.543 1.00 94.44 82 ALA A N 1
ATOM 641 C CA . ALA A 1 82 ? 12.924 3.874 -12.134 1.00 94.44 82 ALA A CA 1
ATOM 642 C C . ALA A 1 82 ? 12.078 2.875 -11.320 1.00 94.44 82 ALA A C 1
ATOM 644 O O . ALA A 1 82 ? 10.864 3.045 -11.223 1.00 94.44 82 ALA A O 1
ATOM 645 N N . TYR A 1 83 ? 12.709 1.867 -10.705 1.00 95.88 83 TYR A N 1
ATOM 646 C CA . TYR A 1 83 ? 12.038 0.963 -9.773 1.00 95.88 83 TYR A CA 1
ATOM 647 C C . TYR A 1 83 ? 11.544 1.744 -8.553 1.00 95.88 83 TYR A C 1
ATOM 649 O O . TYR A 1 83 ? 10.357 1.706 -8.247 1.00 95.88 83 TYR A O 1
ATOM 657 N N . TYR A 1 84 ? 12.416 2.531 -7.915 1.00 96.00 84 TYR A N 1
ATOM 658 C CA . TYR A 1 84 ? 12.042 3.367 -6.770 1.00 96.00 84 TYR A CA 1
ATOM 659 C C . TYR A 1 84 ? 10.868 4.307 -7.097 1.00 96.00 84 TYR A C 1
ATOM 661 O O . TYR A 1 84 ? 9.825 4.241 -6.447 1.00 96.00 84 TYR A O 1
ATOM 669 N N . ASN A 1 85 ? 10.988 5.113 -8.156 1.00 95.00 85 ASN A N 1
ATOM 670 C CA . ASN A 1 85 ? 9.954 6.070 -8.561 1.00 95.00 85 ASN A CA 1
ATOM 671 C C . ASN A 1 85 ? 8.618 5.391 -8.892 1.00 95.00 85 ASN A C 1
ATOM 673 O O . ASN A 1 85 ? 7.562 5.968 -8.659 1.00 95.00 85 ASN A O 1
ATOM 677 N N . GLY A 1 86 ? 8.655 4.161 -9.411 1.00 93.12 86 GLY A N 1
ATOM 678 C CA . GLY A 1 86 ? 7.454 3.396 -9.728 1.00 93.12 86 GLY A CA 1
ATOM 679 C C . GLY A 1 86 ? 6.807 2.678 -8.540 1.00 93.12 86 GLY A C 1
ATOM 680 O O . GLY A 1 86 ? 5.761 2.071 -8.743 1.00 93.12 86 GLY A O 1
ATOM 681 N N . ARG A 1 87 ? 7.424 2.651 -7.349 1.00 95.56 87 ARG A N 1
ATOM 682 C CA . ARG A 1 87 ? 6.908 1.917 -6.170 1.00 95.56 87 ARG A CA 1
ATOM 683 C C . ARG A 1 87 ? 6.787 2.763 -4.908 1.00 95.56 87 ARG A C 1
ATOM 685 O O . ARG A 1 87 ? 6.050 2.383 -4.005 1.00 95.56 87 ARG A O 1
ATOM 692 N N . ILE A 1 88 ? 7.466 3.907 -4.838 1.00 94.25 88 ILE A N 1
ATOM 693 C CA . ILE A 1 88 ? 7.464 4.760 -3.647 1.00 94.25 88 ILE A CA 1
ATOM 694 C C . ILE A 1 88 ? 6.053 5.199 -3.231 1.00 94.25 88 ILE A C 1
ATOM 696 O O . ILE A 1 88 ? 5.756 5.228 -2.042 1.00 94.25 88 ILE A O 1
ATOM 700 N N . GLU A 1 89 ? 5.160 5.481 -4.181 1.00 92.56 89 GLU A N 1
ATOM 701 C CA . GLU A 1 89 ? 3.782 5.877 -3.859 1.00 92.56 89 GLU A CA 1
ATOM 702 C C . GLU A 1 89 ? 2.965 4.717 -3.270 1.00 92.56 89 GLU A C 1
ATOM 704 O O . GLU A 1 89 ? 2.226 4.927 -2.314 1.00 92.56 89 GLU A O 1
ATOM 709 N N . VAL A 1 90 ? 3.195 3.483 -3.734 1.00 94.50 90 VAL A N 1
ATOM 710 C CA . VAL A 1 90 ? 2.590 2.273 -3.149 1.00 94.50 90 VAL A CA 1
ATOM 711 C C . VAL A 1 90 ? 3.103 2.056 -1.727 1.00 94.50 90 VAL A C 1
ATOM 713 O O . VAL A 1 90 ? 2.322 1.798 -0.818 1.00 94.50 90 VAL A O 1
ATOM 716 N N . ALA A 1 91 ? 4.413 2.202 -1.505 1.00 94.69 91 ALA A N 1
ATOM 717 C CA . ALA A 1 91 ? 4.990 2.074 -0.168 1.00 94.69 91 ALA A CA 1
ATOM 718 C C . ALA A 1 91 ? 4.419 3.123 0.804 1.00 94.69 91 ALA A C 1
ATOM 720 O O . ALA A 1 91 ? 4.100 2.794 1.944 1.00 94.69 91 ALA A O 1
ATOM 721 N N . LYS A 1 92 ? 4.242 4.371 0.351 1.00 93.88 92 LYS A N 1
ATOM 722 C CA . LYS A 1 92 ? 3.615 5.436 1.148 1.00 93.88 92 LYS A CA 1
ATOM 723 C C . LYS A 1 92 ? 2.162 5.123 1.501 1.00 93.88 92 LYS A C 1
ATOM 725 O O . LYS A 1 92 ? 1.767 5.360 2.635 1.00 93.88 92 LYS A O 1
ATOM 730 N N . GLU A 1 93 ? 1.380 4.603 0.558 1.00 94.12 93 GLU A N 1
ATOM 731 C CA . GLU A 1 93 ? -0.003 4.186 0.819 1.00 94.12 93 GLU A CA 1
ATOM 732 C C . GLU A 1 93 ? -0.064 3.059 1.858 1.00 94.12 93 GLU A C 1
ATOM 734 O O . GLU A 1 93 ? -0.817 3.152 2.821 1.00 94.12 93 GLU A O 1
ATOM 739 N N . GLN A 1 94 ? 0.779 2.030 1.720 1.00 95.75 94 GLN A N 1
ATOM 740 C CA . GLN A 1 94 ? 0.830 0.917 2.675 1.00 95.75 94 GLN A CA 1
ATOM 741 C C . GLN A 1 94 ? 1.243 1.380 4.081 1.00 95.75 94 GLN A C 1
ATOM 743 O O . GLN A 1 94 ? 0.683 0.916 5.071 1.00 95.75 94 GLN A O 1
ATOM 748 N N . LEU A 1 95 ? 2.171 2.339 4.184 1.00 95.25 95 LEU A N 1
ATOM 749 C CA . LEU A 1 95 ? 2.530 2.960 5.463 1.00 95.25 95 LEU A CA 1
ATOM 750 C C . LEU A 1 95 ? 1.371 3.768 6.064 1.00 95.25 95 LEU A C 1
ATOM 752 O O . LEU A 1 95 ? 1.149 3.696 7.272 1.00 95.25 95 LEU A O 1
ATOM 756 N N . ALA A 1 96 ? 0.621 4.506 5.242 1.00 93.94 96 ALA A N 1
ATOM 757 C CA . ALA A 1 96 ? -0.556 5.243 5.697 1.00 93.94 96 ALA A CA 1
ATOM 758 C C . ALA A 1 96 ? -1.646 4.289 6.214 1.00 93.94 96 ALA A C 1
ATOM 760 O O . ALA A 1 96 ? -2.120 4.458 7.337 1.00 93.94 96 ALA A O 1
ATOM 761 N N . LYS A 1 97 ? -1.959 3.234 5.449 1.00 95.31 97 LYS A N 1
ATOM 762 C CA . LYS A 1 97 ? -2.866 2.152 5.859 1.00 95.31 97 LYS A CA 1
ATOM 763 C C . LYS A 1 97 ? -2.440 1.542 7.189 1.00 95.31 97 LYS A C 1
ATOM 765 O O . LYS A 1 97 ? -3.252 1.454 8.104 1.00 95.31 97 LYS A O 1
ATOM 770 N N . ALA A 1 98 ? -1.168 1.169 7.329 1.00 95.50 98 ALA A N 1
ATOM 771 C CA . ALA A 1 98 ? -0.648 0.577 8.560 1.00 95.50 98 ALA A CA 1
ATOM 772 C C . ALA A 1 98 ? -0.811 1.502 9.778 1.00 95.50 98 ALA A C 1
ATOM 774 O O . ALA A 1 98 ? -1.197 1.031 10.846 1.00 95.50 98 ALA A O 1
ATOM 775 N N . GLY A 1 99 ? -0.562 2.807 9.621 1.00 94.50 99 GLY A N 1
ATOM 776 C CA . GLY A 1 99 ? -0.753 3.791 10.688 1.00 94.50 99 GLY A CA 1
ATOM 777 C C . GLY A 1 99 ? -2.207 3.880 11.153 1.00 94.50 99 GLY A C 1
ATOM 778 O O . GLY A 1 99 ? -2.476 3.717 12.340 1.00 94.50 99 GLY A O 1
ATOM 779 N N . ILE A 1 100 ? -3.142 4.063 10.216 1.00 93.44 100 ILE A N 1
ATOM 780 C CA . ILE A 1 100 ? -4.582 4.139 10.511 1.00 93.44 100 ILE A CA 1
ATOM 781 C C . ILE A 1 100 ? -5.079 2.856 11.184 1.00 93.44 100 ILE A C 1
ATOM 783 O O . ILE A 1 100 ? -5.724 2.910 12.228 1.00 93.44 100 ILE A O 1
ATOM 787 N N . ARG A 1 101 ? -4.724 1.694 10.629 1.00 94.75 101 ARG A N 1
ATOM 788 C CA . ARG A 1 101 ? -5.133 0.376 11.133 1.00 94.75 101 ARG A CA 1
ATOM 789 C C . ARG A 1 101 ? -4.589 0.093 12.527 1.00 94.75 101 ARG A C 1
ATOM 791 O O . ARG A 1 101 ? -5.310 -0.427 13.375 1.00 94.75 101 ARG A O 1
ATOM 798 N N . LEU A 1 102 ? -3.338 0.474 12.791 1.00 94.56 102 LEU A N 1
ATOM 799 C CA . LEU A 1 102 ? -2.750 0.369 14.123 1.00 94.56 102 LEU A CA 1
ATOM 800 C C . LEU A 1 102 ? -3.478 1.271 15.121 1.00 94.56 102 LEU A C 1
ATOM 802 O O . LEU A 1 102 ? -3.795 0.823 16.218 1.00 94.56 102 LEU A O 1
ATOM 806 N N . THR A 1 103 ? -3.760 2.523 14.756 1.00 92.69 103 THR A N 1
ATOM 807 C CA . THR A 1 103 ? -4.521 3.437 15.615 1.00 92.69 103 THR A CA 1
ATOM 808 C C . THR A 1 103 ? -5.920 2.896 15.901 1.00 92.69 103 THR A C 1
ATOM 810 O O . THR A 1 103 ? -6.329 2.878 17.060 1.00 92.69 103 THR A O 1
ATOM 813 N N . TRP A 1 104 ? -6.626 2.396 14.885 1.00 91.44 104 TRP A N 1
ATOM 814 C CA . TRP A 1 104 ? -7.933 1.761 15.052 1.00 91.44 104 TRP A CA 1
ATOM 815 C C . TRP A 1 104 ? -7.851 0.564 16.008 1.00 91.44 104 TRP A C 1
ATOM 817 O O . TRP A 1 104 ? -8.625 0.484 16.963 1.00 91.44 104 TRP A O 1
ATOM 827 N N . LEU A 1 105 ? -6.861 -0.316 15.830 1.00 91.38 105 LEU A N 1
ATOM 828 C CA . LEU A 1 105 ? -6.645 -1.466 16.709 1.00 91.38 105 LEU A CA 1
ATOM 829 C C . LEU A 1 105 ? -6.404 -1.023 18.157 1.00 91.38 105 LEU A C 1
ATOM 831 O O . LEU A 1 105 ? -7.045 -1.537 19.070 1.00 91.38 105 LEU A O 1
ATOM 835 N N . LEU A 1 106 ? -5.509 -0.051 18.368 1.00 91.88 106 LEU A N 1
ATOM 836 C CA . LEU A 1 106 ? -5.188 0.478 19.693 1.00 91.88 106 LEU A CA 1
ATOM 837 C C . LEU A 1 106 ? -6.419 1.079 20.375 1.00 91.88 106 LEU A C 1
ATOM 839 O O . LEU A 1 106 ? -6.654 0.796 21.547 1.00 91.88 106 LEU A O 1
ATOM 843 N N . ASN A 1 107 ? -7.234 1.847 19.654 1.00 89.62 107 ASN A N 1
ATOM 844 C CA . ASN A 1 107 ? -8.460 2.430 20.197 1.00 89.62 107 ASN A CA 1
ATOM 845 C C . ASN A 1 107 ? -9.468 1.352 20.621 1.00 89.62 107 ASN A C 1
ATOM 847 O O . ASN A 1 107 ? -10.098 1.486 21.665 1.00 89.62 107 ASN A O 1
ATOM 851 N N . ASN A 1 108 ? -9.578 0.259 19.865 1.00 85.56 108 ASN A N 1
ATOM 852 C CA . ASN A 1 108 ? -10.510 -0.823 20.179 1.00 85.56 108 ASN A CA 1
ATOM 853 C C . ASN A 1 108 ? -10.034 -1.710 21.340 1.00 85.56 108 ASN A C 1
ATOM 855 O O . ASN A 1 108 ? -10.845 -2.121 22.166 1.00 85.56 108 ASN A O 1
ATOM 859 N N . VAL A 1 109 ? -8.725 -1.963 21.473 1.00 85.88 109 VAL A N 1
ATOM 860 C CA . VAL A 1 109 ? -8.198 -2.751 22.608 1.00 85.88 109 VAL A CA 1
ATOM 861 C C . VAL A 1 109 ? -8.056 -1.929 23.891 1.00 85.88 109 VAL A C 1
ATOM 863 O O . VAL A 1 109 ? -8.121 -2.487 24.985 1.00 85.88 109 VAL A O 1
ATOM 866 N N . THR A 1 110 ? -7.868 -0.609 23.781 1.00 84.56 110 THR A N 1
ATOM 867 C CA . THR A 1 110 ? -7.707 0.290 24.937 1.00 84.56 110 THR A CA 1
ATOM 868 C C . THR A 1 110 ? -8.950 1.103 25.284 1.00 84.56 110 THR A C 1
ATOM 870 O O . THR A 1 110 ? -8.964 1.729 26.337 1.00 84.56 110 THR A O 1
ATOM 873 N N . GLY A 1 111 ? -10.021 1.065 24.486 1.00 65.38 111 GLY A N 1
ATOM 874 C CA . GLY A 1 111 ? -11.258 1.812 24.753 1.00 65.38 111 GLY A CA 1
ATOM 875 C C . GLY A 1 111 ? -11.928 1.462 26.089 1.00 65.38 111 GLY A C 1
ATOM 876 O O . GLY A 1 111 ? -12.598 2.303 26.684 1.00 65.38 111 GLY A O 1
ATOM 877 N N . SER A 1 112 ? -11.673 0.258 26.612 1.00 54.78 112 SER A N 1
ATOM 878 C CA . SER A 1 112 ? -12.107 -0.184 27.947 1.00 54.78 112 SER A CA 1
ATOM 879 C C . SER A 1 112 ? -11.124 0.167 29.072 1.00 54.78 112 SER A C 1
ATOM 881 O O . SER A 1 112 ? -11.439 -0.027 30.246 1.00 54.78 112 SER A O 1
ATOM 883 N N . LEU A 1 113 ? -9.940 0.702 28.755 1.00 51.09 113 LEU A N 1
ATOM 884 C CA . LEU A 1 113 ? -9.027 1.294 29.731 1.00 51.09 113 LEU A CA 1
ATOM 885 C C . LEU A 1 113 ? -9.503 2.715 30.040 1.00 51.09 113 LEU A C 1
ATOM 887 O O . LEU A 1 113 ? -8.821 3.703 29.770 1.00 51.09 113 LEU A O 1
ATOM 891 N N . THR A 1 114 ? -10.677 2.839 30.662 1.00 51.75 114 THR A N 1
ATOM 892 C CA . THR A 1 114 ? -10.917 3.999 31.515 1.00 51.75 114 THR A CA 1
ATOM 893 C C . THR A 1 114 ? -9.878 3.923 32.618 1.00 51.75 114 THR A C 1
ATOM 895 O O . THR A 1 114 ? -10.032 3.173 33.583 1.00 51.75 114 THR A O 1
ATOM 898 N N . THR A 1 115 ? -8.780 4.653 32.450 1.00 46.62 115 THR A N 1
ATOM 899 C CA . THR A 1 115 ? -7.844 4.941 33.522 1.00 46.62 115 THR A CA 1
ATOM 900 C C . THR A 1 115 ? -8.658 5.612 34.623 1.00 46.62 115 THR A C 1
ATOM 902 O O . THR A 1 115 ? -8.867 6.822 34.610 1.00 46.62 115 THR A O 1
ATOM 905 N N . THR A 1 116 ? -9.141 4.833 35.593 1.00 47.00 116 THR A N 1
ATOM 906 C CA . THR A 1 116 ? -9.381 5.325 36.945 1.00 47.00 116 THR A CA 1
ATOM 907 C C . THR A 1 116 ? -8.015 5.713 37.482 1.00 47.00 116 THR A C 1
ATOM 909 O O . THR A 1 116 ? -7.405 4.977 38.248 1.00 47.00 116 THR A O 1
ATOM 912 N N . THR A 1 117 ? -7.493 6.850 37.025 1.00 47.31 117 THR A N 1
ATOM 913 C CA . THR A 1 117 ? -6.585 7.644 37.834 1.00 47.31 117 THR A CA 1
ATOM 914 C C . THR A 1 117 ? -7.450 8.022 39.026 1.00 47.31 117 THR A C 1
ATOM 916 O O . THR A 1 117 ? -8.426 8.750 38.828 1.00 47.31 117 THR A O 1
ATOM 919 N N . PRO A 1 118 ? -7.204 7.493 40.239 1.00 50.59 118 PRO A N 1
ATOM 920 C CA . PRO A 1 118 ? -7.814 8.084 41.412 1.00 50.59 118 PRO A CA 1
ATOM 921 C C . PRO A 1 118 ? -7.345 9.531 41.388 1.00 50.59 118 PRO A C 1
ATOM 923 O O . PRO A 1 118 ? -6.139 9.775 41.406 1.00 50.59 118 PRO A O 1
ATOM 926 N N . ASP A 1 119 ? -8.275 10.467 41.238 1.00 48.84 119 ASP A N 1
ATOM 927 C C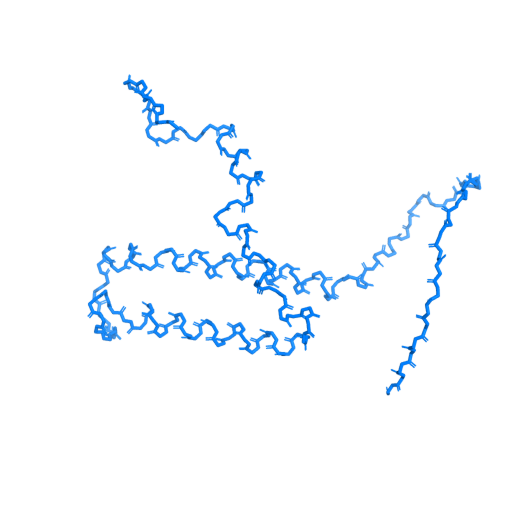A . ASP A 1 119 ? -7.960 11.880 41.342 1.00 48.84 119 ASP A CA 1
ATOM 928 C C . ASP A 1 119 ? -7.275 12.081 42.705 1.00 48.84 119 ASP A C 1
ATOM 930 O O . ASP A 1 119 ? -7.909 11.827 43.737 1.00 48.84 119 ASP A O 1
ATOM 934 N N . PRO A 1 120 ? -5.985 12.469 42.765 1.00 50.97 120 PRO A N 1
ATOM 935 C CA . PRO A 1 120 ? -5.339 12.717 44.047 1.00 50.97 120 PRO A CA 1
ATOM 936 C C . PRO A 1 120 ? -5.955 13.932 44.767 1.00 50.97 120 PRO A C 1
ATOM 938 O O . PRO A 1 120 ? -5.591 14.200 45.911 1.00 50.97 120 PRO A O 1
ATOM 941 N N . TYR A 1 121 ? -6.907 14.634 44.134 1.00 55.03 121 TYR A N 1
ATOM 942 C CA . TYR A 1 121 ? -7.640 15.772 44.679 1.00 55.03 121 TYR A CA 1
ATOM 943 C C . TYR A 1 121 ? -9.165 15.651 44.496 1.00 55.03 121 TYR A C 1
ATOM 945 O O . TYR A 1 121 ? -9.836 16.594 44.094 1.00 55.03 121 TYR A O 1
ATOM 953 N N . GLY A 1 122 ? -9.740 14.498 44.838 1.00 46.22 122 GLY A N 1
ATOM 954 C CA . GLY A 1 122 ? -11.184 14.252 44.748 1.00 46.22 122 GLY A CA 1
ATOM 955 C C . GLY A 1 122 ? -11.954 14.282 46.072 1.00 46.22 122 GLY A C 1
ATOM 956 O O . GLY A 1 122 ? -12.813 13.427 46.271 1.00 46.22 122 GLY A O 1
ATOM 957 N N . ALA A 1 123 ? -11.664 15.211 46.989 1.00 51.09 123 ALA A N 1
ATOM 958 C CA . ALA A 1 123 ? -12.572 15.525 48.095 1.00 51.09 123 ALA A CA 1
ATOM 959 C C . ALA A 1 123 ? -13.172 16.919 47.873 1.00 51.09 123 ALA A C 1
ATOM 961 O O . ALA A 1 123 ? -12.449 17.895 47.694 1.00 51.09 123 ALA A O 1
ATOM 962 N N . ASP A 1 124 ? -14.501 16.969 47.913 1.00 50.91 124 ASP A N 1
ATOM 963 C CA . ASP A 1 124 ? -15.361 18.152 47.888 1.00 50.91 124 ASP A CA 1
ATOM 964 C C . ASP A 1 124 ? -15.519 18.884 46.550 1.00 50.91 124 ASP A C 1
ATOM 966 O O . ASP A 1 124 ? -14.816 19.844 46.236 1.00 50.91 124 ASP A O 1
ATOM 970 N N . ARG A 1 125 ? -16.605 18.541 45.843 1.00 44.09 125 ARG A N 1
ATOM 971 C CA . ARG A 1 125 ? -17.676 19.512 45.543 1.00 44.09 125 ARG A CA 1
ATOM 972 C C . ARG A 1 125 ? -18.953 18.821 45.065 1.00 44.09 125 ARG A C 1
A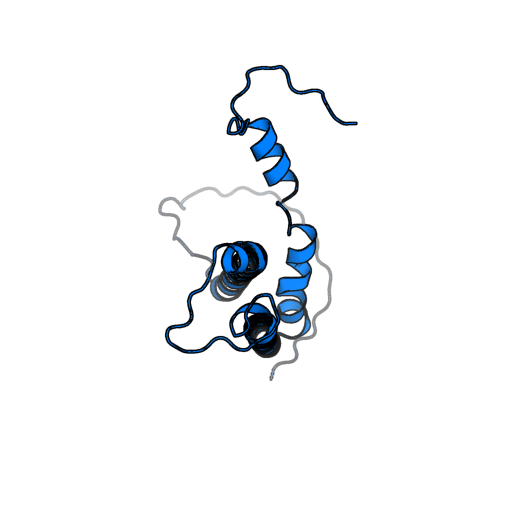TOM 974 O O . ARG A 1 125 ? -19.105 18.423 43.917 1.00 44.09 125 ARG A O 1
ATOM 981 N N . VAL A 1 126 ? -19.899 18.743 45.994 1.00 50.06 126 VAL A N 1
ATOM 982 C CA . VAL A 1 126 ? -21.337 18.621 45.741 1.00 50.06 126 VAL A CA 1
ATOM 983 C C . VAL A 1 126 ? -21.798 19.827 44.908 1.00 50.06 126 VAL A C 1
ATOM 985 O O . VAL A 1 126 ? -21.537 20.962 45.303 1.00 50.06 126 VAL A O 1
ATOM 988 N N . GLY A 1 127 ? -22.511 19.602 43.794 1.00 39.50 127 GLY A N 1
ATOM 989 C CA . GLY A 1 127 ? -23.204 20.686 43.082 1.00 39.50 127 GLY A CA 1
ATOM 990 C C . GLY A 1 127 ? -23.616 20.434 41.624 1.00 39.50 127 GLY A C 1
ATOM 991 O O . GLY A 1 127 ? -23.021 21.001 40.724 1.00 39.50 127 GLY A O 1
ATOM 992 N N . SER A 1 128 ? -24.667 19.630 41.423 1.00 43.09 128 SER A N 1
ATOM 993 C CA . SER A 1 128 ? -25.785 19.811 40.465 1.00 43.09 128 SER A CA 1
ATOM 994 C C . SER A 1 128 ? -25.573 20.543 39.117 1.00 43.09 128 SER A C 1
ATOM 996 O O . SER A 1 128 ? -25.482 21.766 39.096 1.00 43.09 128 SER A O 1
ATOM 998 N N . SER A 1 129 ? -25.794 19.842 37.992 1.00 41.22 129 SER A N 1
ATOM 999 C CA . SER A 1 129 ? -26.813 20.225 36.984 1.00 41.22 129 SER A CA 1
ATOM 1000 C C . SER A 1 129 ? -27.084 19.091 35.979 1.00 41.22 129 SER A C 1
ATOM 1002 O O . SER A 1 129 ? -26.190 18.351 35.585 1.00 41.22 129 SER A O 1
ATOM 1004 N N . SER A 1 130 ? -28.348 18.955 35.590 1.00 51.47 130 SER A N 1
ATOM 1005 C CA . SER A 1 130 ? -29.007 17.801 34.967 1.00 51.47 130 SER A CA 1
ATOM 1006 C C . SER A 1 130 ? -29.544 18.087 33.555 1.00 51.47 130 SER A C 1
ATOM 1008 O O . SER A 1 130 ? -30.150 19.142 33.371 1.00 51.47 130 SER A O 1
ATOM 1010 N N . ARG A 1 131 ? -29.439 17.113 32.626 1.00 40.03 131 ARG A N 1
ATOM 1011 C CA . ARG A 1 131 ? -30.424 16.674 31.583 1.00 40.03 131 ARG A CA 1
ATOM 1012 C C . ARG A 1 131 ? -29.692 15.816 30.525 1.00 40.03 131 ARG A C 1
ATOM 1014 O O . ARG A 1 131 ? -28.799 16.333 29.875 1.00 40.03 131 ARG A O 1
ATOM 1021 N N . ALA A 1 132 ? -29.846 14.491 30.448 1.00 42.66 132 ALA A N 1
ATOM 1022 C CA . ALA A 1 132 ? -30.995 13.653 30.047 1.00 42.66 132 ALA A CA 1
ATOM 1023 C C . ALA A 1 132 ? -31.256 13.602 28.525 1.00 42.66 132 ALA A C 1
ATOM 1025 O O . ALA A 1 132 ? -31.796 14.560 27.980 1.00 42.66 132 ALA A O 1
ATOM 1026 N N . ALA A 1 133 ? -30.964 12.449 27.903 1.00 32.41 133 ALA A N 1
ATOM 1027 C CA . ALA A 1 133 ? -31.788 11.812 26.863 1.00 32.41 133 ALA A CA 1
ATOM 1028 C C . ALA A 1 133 ? -31.329 10.352 26.614 1.00 32.41 133 ALA A C 1
ATOM 1030 O O . ALA A 1 133 ? -30.295 10.114 26.000 1.00 32.41 133 ALA A O 1
ATOM 1031 N N . LEU A 1 134 ? -32.119 9.391 27.102 1.00 40.56 134 LEU A N 1
ATOM 1032 C CA . LEU A 1 134 ? -32.317 8.060 26.498 1.00 40.56 134 LEU A CA 1
ATOM 1033 C C . LEU A 1 134 ? -33.618 8.150 25.662 1.00 40.56 134 LEU A C 1
ATOM 1035 O O . LEU A 1 134 ? -34.434 9.037 25.948 1.00 40.56 134 LEU A O 1
ATOM 1039 N N . PRO A 1 135 ? -33.837 7.282 24.655 1.00 45.72 135 PRO A N 1
ATOM 1040 C CA . PRO A 1 135 ? -34.543 6.036 24.974 1.00 45.72 135 PRO A CA 1
ATOM 1041 C C . PRO A 1 135 ? -34.089 4.772 24.213 1.00 45.72 135 PRO A C 1
ATOM 1043 O O . PRO A 1 135 ? -33.727 4.807 23.042 1.00 45.72 135 PRO A O 1
ATOM 1046 N N . ASP A 1 136 ? -34.185 3.660 24.945 1.00 42.72 136 ASP A N 1
ATOM 1047 C CA . ASP A 1 136 ? -34.803 2.371 24.601 1.00 42.72 136 ASP A CA 1
ATOM 1048 C C . ASP A 1 136 ? -34.498 1.693 23.251 1.00 42.72 136 ASP A C 1
ATOM 1050 O O . ASP A 1 136 ? -35.178 1.902 22.250 1.00 42.72 136 ASP A O 1
ATOM 1054 N N . SER A 1 137 ? -33.629 0.681 23.258 1.00 41.25 137 SER A N 1
ATOM 1055 C CA . SER A 1 137 ? -34.081 -0.723 23.304 1.00 41.25 137 SER A CA 1
ATOM 1056 C C . SER A 1 137 ? -32.902 -1.695 23.373 1.00 41.25 137 SER A C 1
ATOM 1058 O O . SER A 1 137 ? -31.841 -1.516 22.786 1.00 41.25 137 SER A O 1
ATOM 1060 N N . LEU A 1 138 ? -33.137 -2.723 24.173 1.00 37.84 138 LEU A N 1
ATOM 1061 C CA . LEU A 1 138 ? -32.219 -3.720 24.675 1.00 37.84 138 LEU A CA 1
ATOM 1062 C C . LEU A 1 138 ? -32.445 -5.018 23.894 1.00 37.84 138 LEU A C 1
ATOM 1064 O O . LEU A 1 138 ? -33.564 -5.525 23.895 1.00 37.84 138 LEU A O 1
ATOM 1068 N N . VAL A 1 139 ? -31.400 -5.581 23.287 1.00 34.72 139 VAL A N 1
ATOM 1069 C CA . VAL A 1 139 ? -31.330 -7.022 23.011 1.00 34.72 139 VAL A CA 1
ATOM 1070 C C . VAL A 1 139 ? -29.928 -7.480 23.389 1.00 34.72 139 VAL A C 1
ATOM 1072 O O . VAL A 1 139 ? -28.979 -7.346 22.626 1.00 34.72 139 VAL A O 1
ATOM 1075 N N . VAL A 1 140 ? -29.804 -7.979 24.616 1.00 37.94 140 VAL A N 1
ATOM 1076 C CA . VAL A 1 140 ? -28.653 -8.777 25.036 1.00 37.94 140 VAL A CA 1
ATOM 1077 C C . VAL A 1 140 ? -28.913 -10.185 24.509 1.00 37.94 140 VAL A C 1
ATOM 1079 O O . VAL A 1 140 ? -29.875 -10.825 24.933 1.00 37.94 140 VAL A O 1
ATOM 1082 N N . VAL A 1 141 ? -28.101 -10.650 23.561 1.00 34.41 141 VAL A N 1
ATOM 1083 C CA . VAL A 1 141 ? -27.954 -12.084 23.295 1.00 34.41 141 VAL A CA 1
ATOM 1084 C C . VAL A 1 141 ? -26.686 -12.500 24.024 1.00 34.41 141 VAL A C 1
ATOM 1086 O O . VAL A 1 141 ? -25.582 -12.220 23.569 1.00 34.41 141 VAL A O 1
ATOM 1089 N N . ASP A 1 142 ? -26.878 -13.063 25.211 1.00 43.19 142 ASP A N 1
ATOM 1090 C CA . ASP A 1 142 ? -25.834 -13.733 25.983 1.00 43.19 142 ASP A CA 1
ATOM 1091 C C . ASP A 1 142 ? -25.501 -15.062 25.283 1.00 43.19 142 ASP A C 1
ATOM 1093 O O . ASP A 1 142 ? -26.417 -15.755 24.818 1.00 43.19 142 ASP A O 1
ATOM 1097 N N . MET A 1 143 ? -24.216 -15.402 25.185 1.00 35.44 143 MET A N 1
ATOM 1098 C CA . MET A 1 143 ? -23.734 -16.684 24.662 1.00 35.44 143 MET A CA 1
ATOM 1099 C C . MET A 1 143 ? -22.729 -17.284 25.636 1.00 35.44 143 MET A C 1
ATOM 1101 O O . MET A 1 143 ? -21.805 -16.547 26.046 1.00 35.44 143 MET A O 1
#

pLDDT: mean 76.54, std 21.3, range [32.41, 97.12]